Protein AF-A0AA47MSQ8-F1 (afdb_monomer)

Radius of gyration: 17.34 Å; Cα contacts (8 Å, |Δi|>4): 188; chains: 1; bounding box: 42×42×45 Å

Sequence (144 aa):
MSLPMSRLKDVSPDSEQVWMSGLPEKYAERPETPEYERLCLADFASQYRTVYGTQSKGKNAVPLLNDKGHIQKRTVGKPAIIRFPRFSKEKDPERFYGRLLKLYFPHRSNDDLKSKECPTYEQFYKCGHKWGYEVRPLVDAKKK

Structure (mmCIF, N/CA/C/O backbone):
data_AF-A0AA47MSQ8-F1
#
_entry.id   AF-A0AA47MSQ8-F1
#
loop_
_atom_site.group_PDB
_atom_site.id
_atom_site.type_symbol
_atom_site.label_atom_id
_atom_site.label_alt_id
_atom_site.label_comp_id
_atom_site.label_asym_id
_atom_site.label_entity_id
_atom_site.label_seq_id
_atom_site.pdbx_PDB_ins_code
_atom_site.Cartn_x
_atom_site.Cartn_y
_atom_site.Cartn_z
_atom_site.occupancy
_atom_site.B_iso_or_equiv
_atom_site.auth_seq_id
_atom_site.auth_comp_id
_atom_site.auth_asym_id
_atom_site.auth_atom_id
_atom_site.pdbx_PDB_model_num
ATOM 1 N N . MET A 1 1 ? 9.506 13.965 -5.032 1.00 71.50 1 MET A N 1
ATOM 2 C CA . MET A 1 1 ? 10.343 14.257 -6.217 1.00 71.50 1 MET A CA 1
ATOM 3 C C . MET A 1 1 ? 9.448 14.925 -7.237 1.00 71.50 1 MET A C 1
ATOM 5 O O . MET A 1 1 ? 8.316 14.475 -7.380 1.00 71.50 1 MET A O 1
ATOM 9 N N . SER A 1 2 ? 9.903 16.000 -7.871 1.00 83.44 2 SER A N 1
ATOM 10 C CA . SER A 1 2 ? 9.197 16.589 -9.011 1.00 83.44 2 SER A CA 1
ATOM 11 C C . SER A 1 2 ? 9.251 15.650 -10.217 1.00 83.44 2 SER A C 1
ATOM 13 O O . SER A 1 2 ? 10.067 14.725 -10.255 1.00 83.44 2 SER A O 1
ATOM 15 N N . LEU A 1 3 ? 8.374 15.867 -11.193 1.00 84.25 3 LEU A N 1
ATOM 16 C CA . LEU A 1 3 ? 8.456 15.198 -12.485 1.00 84.25 3 LEU A CA 1
ATOM 17 C C . LEU A 1 3 ? 9.799 15.519 -13.178 1.00 84.25 3 LEU A C 1
ATOM 19 O O . LEU A 1 3 ? 10.390 16.573 -12.930 1.00 84.25 3 LEU A O 1
ATOM 23 N N . PRO A 1 4 ? 10.303 14.634 -14.058 1.00 82.81 4 PRO A N 1
ATOM 24 C CA . PRO A 1 4 ? 11.486 14.924 -14.862 1.00 82.81 4 PRO A CA 1
ATOM 25 C C . PRO A 1 4 ? 11.302 16.193 -15.698 1.00 82.81 4 PRO A C 1
ATOM 27 O O . PRO A 1 4 ? 10.204 16.453 -16.191 1.00 82.81 4 PRO A O 1
ATOM 30 N N . MET A 1 5 ? 12.394 16.922 -15.944 1.00 84.62 5 MET A N 1
ATOM 31 C CA . MET A 1 5 ? 12.372 18.177 -16.711 1.00 84.62 5 MET A CA 1
ATOM 32 C C . MET A 1 5 ? 11.721 18.025 -18.093 1.00 84.62 5 MET A C 1
ATOM 34 O O . MET A 1 5 ? 11.092 18.953 -18.581 1.00 84.62 5 MET A O 1
ATOM 38 N N . SER A 1 6 ? 11.852 16.851 -18.719 1.00 84.19 6 SER A N 1
ATOM 39 C CA . SER A 1 6 ? 11.192 16.549 -19.990 1.00 84.19 6 SER A CA 1
ATOM 40 C C . SER A 1 6 ? 9.669 16.566 -19.887 1.00 84.19 6 SER A C 1
ATOM 42 O O . SER A 1 6 ? 9.037 17.106 -20.776 1.00 84.19 6 SER A O 1
ATOM 44 N N . ARG A 1 7 ? 9.088 16.030 -18.804 1.00 83.25 7 ARG A N 1
ATOM 45 C CA . ARG A 1 7 ? 7.633 16.035 -18.581 1.00 83.25 7 ARG A CA 1
ATOM 46 C C . ARG A 1 7 ? 7.135 17.386 -18.071 1.00 83.25 7 ARG A C 1
ATOM 48 O O . ARG A 1 7 ? 6.023 17.763 -18.394 1.00 83.25 7 ARG A O 1
ATOM 55 N N . LEU A 1 8 ? 7.942 18.121 -17.302 1.00 85.75 8 LEU A N 1
ATOM 56 C CA . LEU A 1 8 ? 7.553 19.441 -16.785 1.00 85.75 8 LEU A CA 1
ATOM 57 C C . LEU A 1 8 ? 7.382 20.499 -17.884 1.00 85.75 8 LEU A C 1
ATOM 59 O O . LEU A 1 8 ? 6.605 21.422 -17.694 1.00 85.75 8 LEU A O 1
ATOM 63 N N . LYS A 1 9 ? 8.077 20.372 -19.022 1.00 85.56 9 LYS A N 1
ATOM 64 C CA . LYS A 1 9 ? 7.933 21.301 -20.160 1.00 85.56 9 LYS A CA 1
ATOM 65 C C . LYS A 1 9 ? 6.542 21.272 -20.790 1.00 85.56 9 LYS A C 1
ATOM 67 O O . LYS A 1 9 ? 6.103 22.289 -21.311 1.00 85.56 9 LYS A O 1
ATOM 72 N N . ASP A 1 10 ? 5.878 20.122 -20.720 1.00 85.44 10 ASP A N 1
ATOM 73 C CA . ASP A 1 10 ? 4.544 19.911 -21.285 1.00 85.44 10 ASP A CA 1
ATOM 74 C C . ASP A 1 10 ? 3.431 20.211 -20.263 1.00 85.44 10 ASP A C 1
ATOM 76 O O . ASP A 1 10 ? 2.244 20.122 -20.573 1.00 85.44 10 ASP A O 1
ATOM 80 N N . VAL A 1 11 ? 3.804 20.538 -19.022 1.00 85.25 11 VAL A N 1
ATOM 81 C CA . VAL A 1 11 ? 2.878 20.851 -17.934 1.00 85.25 11 VAL A CA 1
ATOM 82 C C . VAL A 1 11 ? 2.637 22.361 -17.904 1.00 85.25 11 VAL A C 1
ATOM 84 O O . VAL A 1 11 ? 3.576 23.150 -17.976 1.00 85.25 11 VAL A O 1
ATOM 87 N N . SER A 1 12 ? 1.368 22.763 -17.786 1.00 87.44 12 SER A N 1
ATOM 88 C CA . SER A 1 12 ? 0.987 24.175 -17.642 1.00 87.44 12 SER A CA 1
ATOM 89 C C . SER A 1 12 ? 1.714 24.833 -16.454 1.00 87.44 12 SER A C 1
ATOM 91 O O . SER A 1 12 ? 1.805 24.190 -15.403 1.00 87.44 12 SER A O 1
ATOM 93 N N . PRO A 1 13 ? 2.169 26.099 -16.565 1.00 84.25 13 PRO A N 1
ATOM 94 C CA . PRO A 1 13 ? 2.787 26.836 -15.457 1.00 84.25 13 PRO A CA 1
ATOM 95 C C . PRO A 1 13 ? 1.931 26.888 -14.184 1.00 84.25 13 PRO A C 1
ATOM 97 O O . PRO A 1 13 ? 2.481 26.908 -13.087 1.00 84.25 13 PRO A O 1
ATOM 100 N N . ASP A 1 14 ? 0.604 26.845 -14.336 1.00 87.19 14 ASP A N 1
ATOM 101 C CA . ASP A 1 14 ? -0.363 26.905 -13.231 1.00 87.19 14 ASP A CA 1
ATOM 102 C C . ASP A 1 14 ? -0.773 25.516 -12.708 1.00 87.19 14 ASP A C 1
ATOM 104 O O . ASP A 1 14 ? -1.646 25.389 -11.852 1.00 87.19 14 ASP A O 1
ATOM 108 N N . SER A 1 15 ? -0.191 24.440 -13.243 1.00 85.12 15 SER A N 1
ATOM 109 C CA . SER A 1 15 ? -0.536 23.082 -12.829 1.00 85.12 15 SER A CA 1
ATOM 110 C C . SER A 1 15 ? 0.111 22.722 -11.496 1.00 85.12 15 SER A C 1
ATOM 112 O O . SER A 1 15 ? 1.328 22.779 -11.334 1.00 85.12 15 SER A O 1
ATOM 114 N N . GLU A 1 16 ? -0.690 22.216 -10.563 1.00 83.69 16 GLU A N 1
ATOM 115 C CA . GLU A 1 16 ? -0.197 21.657 -9.299 1.00 83.69 16 GLU A CA 1
ATOM 116 C C . GLU A 1 16 ? 0.388 20.239 -9.464 1.00 83.69 16 GLU A C 1
ATOM 118 O O . GLU A 1 16 ? 1.070 19.716 -8.575 1.00 83.69 16 GLU A O 1
ATOM 123 N N . GLN A 1 17 ? 0.179 19.603 -10.624 1.00 82.25 17 GLN A N 1
ATOM 124 C CA . GLN A 1 17 ? 0.612 18.235 -10.930 1.00 82.25 17 GLN A CA 1
ATOM 125 C C . GLN A 1 17 ? 2.101 18.160 -11.322 1.00 82.25 17 GLN A C 1
ATOM 127 O O . GLN A 1 17 ? 2.490 17.474 -12.265 1.00 82.25 17 GLN A O 1
ATOM 132 N N . VAL A 1 18 ? 2.965 18.854 -10.585 1.00 85.44 18 VAL A N 1
ATOM 133 C CA . VAL A 1 18 ? 4.422 18.882 -10.812 1.00 85.44 18 VAL A CA 1
ATOM 134 C C . VAL A 1 18 ? 5.165 17.786 -10.048 1.00 85.44 18 VAL A C 1
ATOM 136 O O . VAL A 1 18 ? 6.371 17.597 -10.224 1.00 85.44 18 VAL A O 1
ATOM 139 N N . TRP A 1 19 ? 4.457 17.043 -9.196 1.00 85.19 19 TRP A N 1
ATOM 140 C CA . TRP A 1 19 ? 5.018 16.020 -8.320 1.00 85.19 19 TRP A CA 1
ATOM 141 C C . TRP A 1 19 ? 4.849 14.612 -8.888 1.00 85.19 19 TRP A C 1
ATOM 143 O O . TRP A 1 19 ? 3.813 14.243 -9.438 1.00 85.19 19 TRP A O 1
ATOM 153 N N . MET A 1 20 ? 5.872 13.780 -8.704 1.00 85.31 20 MET A N 1
ATOM 154 C CA . MET A 1 20 ? 5.781 12.352 -8.989 1.00 85.31 20 MET A CA 1
ATOM 155 C C . MET A 1 20 ? 4.878 11.647 -7.979 1.00 85.31 20 MET A C 1
ATOM 157 O O . MET A 1 20 ? 4.915 11.946 -6.786 1.00 85.31 20 MET A O 1
ATOM 161 N N . SER A 1 21 ? 4.181 10.610 -8.447 1.00 86.69 21 SER A N 1
ATOM 162 C CA . SER A 1 21 ? 3.449 9.675 -7.589 1.00 86.69 21 SER A CA 1
ATOM 163 C C . SER A 1 21 ? 4.355 9.105 -6.494 1.00 86.69 21 SER A C 1
ATOM 165 O O . SER A 1 21 ? 5.468 8.635 -6.784 1.00 86.69 21 SER A O 1
ATOM 167 N N . GLY A 1 22 ? 3.867 9.116 -5.259 1.00 89.81 22 GLY A N 1
ATOM 168 C CA . GLY A 1 22 ? 4.526 8.517 -4.114 1.00 89.81 22 GLY A CA 1
ATOM 169 C C . GLY A 1 22 ? 4.393 6.995 -4.082 1.00 89.81 22 GLY A C 1
ATOM 170 O O . GLY A 1 22 ? 3.952 6.333 -5.023 1.00 89.81 22 GLY A O 1
ATOM 171 N N . LEU A 1 23 ? 4.859 6.417 -2.978 1.00 92.38 23 LEU A N 1
ATOM 172 C CA . LEU A 1 23 ? 4.808 4.977 -2.745 1.00 92.38 23 LEU A CA 1
ATOM 173 C C . LEU A 1 23 ? 3.371 4.440 -2.585 1.00 92.38 23 LEU A C 1
ATOM 175 O O . LEU A 1 23 ? 3.107 3.383 -3.158 1.00 92.38 23 LEU A O 1
ATOM 179 N N . PRO A 1 24 ? 2.446 5.123 -1.872 1.00 93.25 24 PRO A N 1
ATOM 180 C CA . PRO A 1 24 ? 1.058 4.671 -1.764 1.00 93.25 24 PRO A CA 1
ATOM 181 C C . PRO A 1 24 ? 0.338 4.637 -3.113 1.00 93.25 24 PRO A C 1
ATOM 183 O O . PRO A 1 24 ? -0.317 3.648 -3.424 1.00 93.25 24 PRO A O 1
ATOM 186 N N . GLU A 1 25 ? 0.518 5.664 -3.947 1.00 94.38 25 GLU A N 1
ATOM 187 C CA . GLU A 1 25 ? -0.109 5.740 -5.269 1.00 94.38 25 GLU A CA 1
ATOM 188 C C . GLU A 1 25 ? 0.413 4.628 -6.182 1.00 94.38 25 GLU A C 1
ATOM 190 O O . GLU A 1 25 ? -0.349 3.984 -6.890 1.00 94.38 25 GLU A O 1
ATOM 195 N N . LYS A 1 26 ? 1.716 4.336 -6.126 1.00 95.88 26 LYS A N 1
ATOM 196 C CA . LYS A 1 26 ? 2.303 3.217 -6.879 1.00 95.88 26 LYS A CA 1
ATOM 197 C C . LYS A 1 26 ? 1.819 1.857 -6.401 1.00 95.88 26 LYS A C 1
ATOM 199 O O . LYS A 1 26 ? 1.639 0.956 -7.209 1.00 95.88 26 LYS A O 1
ATOM 204 N N . TYR A 1 27 ? 1.639 1.698 -5.095 1.00 97.31 27 TYR A N 1
ATOM 205 C CA . TYR A 1 27 ? 1.089 0.479 -4.519 1.00 97.31 27 TYR A CA 1
ATOM 206 C C . TYR A 1 27 ? -0.372 0.265 -4.935 1.00 97.31 27 TYR A C 1
ATOM 208 O O . TYR A 1 27 ? -0.746 -0.866 -5.247 1.00 97.31 27 TYR A O 1
ATOM 216 N N . ALA A 1 28 ? -1.181 1.327 -4.974 1.00 97.12 28 ALA A N 1
ATOM 217 C CA . ALA A 1 28 ? -2.563 1.275 -5.451 1.00 97.12 28 ALA A CA 1
ATOM 218 C C . ALA A 1 28 ? -2.660 0.854 -6.926 1.00 97.12 28 ALA A C 1
ATOM 220 O O . ALA A 1 28 ? -3.631 0.212 -7.310 1.00 97.12 28 ALA A O 1
ATOM 221 N N . GLU A 1 29 ? -1.619 1.142 -7.711 1.00 97.44 29 GLU A N 1
ATOM 222 C CA . GLU A 1 29 ? -1.519 0.876 -9.152 1.00 97.44 29 GLU A CA 1
ATOM 223 C C . GLU A 1 29 ? -0.616 -0.325 -9.479 1.00 97.44 29 GLU A C 1
ATOM 225 O O . GLU A 1 29 ? -0.045 -0.436 -10.564 1.00 97.44 29 GLU A O 1
ATOM 230 N N . ARG A 1 30 ? -0.458 -1.257 -8.532 1.00 97.44 30 ARG A N 1
ATOM 231 C CA . ARG A 1 30 ? 0.214 -2.543 -8.777 1.00 97.44 30 ARG A CA 1
ATOM 232 C C . ARG A 1 30 ? -0.547 -3.384 -9.823 1.00 97.44 30 ARG A C 1
ATOM 234 O O . ARG A 1 30 ? -1.752 -3.179 -9.983 1.00 97.44 30 ARG A O 1
ATOM 241 N N . PRO A 1 31 ? 0.098 -4.344 -10.512 1.00 97.25 31 PRO A N 1
ATOM 242 C CA . PRO A 1 31 ? -0.596 -5.216 -11.465 1.00 97.25 31 PRO A CA 1
ATOM 243 C C . PRO A 1 31 ? -1.752 -5.988 -10.819 1.00 97.25 31 PRO A C 1
ATOM 245 O O . PRO A 1 31 ? -1.681 -6.327 -9.642 1.00 97.25 31 PRO A O 1
ATOM 248 N N . GLU A 1 32 ? -2.789 -6.317 -11.584 1.00 96.00 32 GLU A N 1
ATOM 249 C CA . GLU A 1 32 ? -3.972 -7.063 -11.104 1.00 96.00 32 GLU A CA 1
ATOM 250 C C . GLU A 1 32 ? -3.753 -8.586 -11.092 1.00 96.00 32 GLU A C 1
ATOM 252 O O . GLU A 1 32 ? -4.678 -9.373 -11.280 1.00 96.00 32 GLU A O 1
ATOM 257 N N . THR A 1 33 ? -2.511 -9.038 -10.894 1.00 95.81 33 THR A N 1
ATOM 258 C CA . THR A 1 33 ? -2.234 -10.476 -10.784 1.00 95.81 33 THR A CA 1
ATOM 259 C C . THR A 1 33 ? -2.424 -10.952 -9.339 1.00 95.81 33 THR A C 1
ATOM 261 O O . THR A 1 33 ? -2.202 -10.181 -8.398 1.00 95.81 33 THR A O 1
ATOM 264 N N . PRO A 1 34 ? -2.763 -12.237 -9.115 1.00 93.44 34 PRO A N 1
ATOM 265 C CA . PRO A 1 34 ? -2.997 -12.765 -7.768 1.00 93.44 34 PRO A CA 1
ATOM 266 C C . PRO A 1 34 ? -1.830 -12.571 -6.787 1.00 93.44 34 PRO A C 1
ATOM 268 O O . PRO A 1 34 ? -2.053 -12.451 -5.582 1.00 93.44 34 PRO A O 1
ATOM 271 N N . GLU A 1 35 ? -0.588 -12.532 -7.284 1.00 93.44 35 GLU A N 1
ATOM 272 C CA . GLU A 1 35 ? 0.599 -12.249 -6.467 1.00 93.44 35 GLU A CA 1
ATOM 273 C C . GLU A 1 35 ? 0.543 -10.834 -5.876 1.00 93.44 35 GLU A C 1
ATOM 275 O O . GLU A 1 35 ? 0.768 -10.652 -4.677 1.00 93.44 35 GLU A O 1
ATOM 280 N N . TYR A 1 36 ? 0.206 -9.837 -6.699 1.00 95.50 36 TYR A N 1
ATOM 281 C CA . TYR A 1 36 ? 0.142 -8.440 -6.282 1.00 95.50 36 TYR A CA 1
ATOM 282 C C . TYR A 1 36 ? -1.127 -8.112 -5.509 1.00 95.50 36 TYR A C 1
ATOM 284 O O . TYR A 1 36 ? -1.071 -7.299 -4.588 1.00 95.50 36 TYR A O 1
ATOM 292 N N . GLU A 1 37 ? -2.248 -8.773 -5.789 1.00 93.69 37 GLU A N 1
ATOM 293 C CA . GLU A 1 37 ? -3.470 -8.563 -5.011 1.00 93.69 37 GLU A CA 1
ATOM 294 C C . GLU A 1 37 ? -3.296 -8.946 -3.542 1.00 93.69 37 GLU A C 1
ATOM 296 O O . GLU A 1 37 ? -3.818 -8.266 -2.667 1.00 93.69 37 GLU A O 1
ATOM 301 N N . ARG A 1 38 ? -2.481 -9.961 -3.237 1.00 91.69 38 ARG A N 1
ATOM 302 C CA . ARG A 1 38 ? -2.214 -10.401 -1.856 1.00 91.69 38 ARG A CA 1
ATOM 303 C C . ARG A 1 38 ? -1.123 -9.596 -1.141 1.00 91.69 38 ARG A C 1
ATOM 305 O O . ARG A 1 38 ? -0.884 -9.821 0.051 1.00 91.69 38 ARG A O 1
ATOM 312 N N . LEU A 1 39 ? -0.442 -8.682 -1.834 1.00 94.44 39 LEU A N 1
ATOM 313 C CA . LEU A 1 39 ? 0.585 -7.831 -1.236 1.00 94.44 39 LEU A CA 1
ATOM 314 C C . LEU A 1 39 ? -0.062 -6.690 -0.450 1.00 94.44 39 LEU A C 1
ATOM 316 O O . LEU A 1 39 ? -0.905 -5.963 -0.965 1.00 94.44 39 LEU A O 1
ATOM 320 N N . CYS A 1 40 ? 0.371 -6.507 0.797 1.00 95.94 40 CYS A N 1
ATOM 321 C CA . CYS A 1 40 ? 0.058 -5.308 1.566 1.00 95.94 40 CYS A CA 1
ATOM 322 C C . CYS A 1 40 ? 1.096 -4.208 1.300 1.00 95.94 40 CYS A C 1
ATOM 324 O O . CYS A 1 40 ? 2.185 -4.471 0.774 1.00 95.94 40 CYS A O 1
ATOM 326 N N . LEU A 1 41 ? 0.785 -2.972 1.702 1.00 96.81 41 LEU A N 1
ATOM 327 C CA . LEU A 1 41 ? 1.670 -1.826 1.489 1.00 96.81 41 LEU A CA 1
ATOM 328 C C . LEU A 1 41 ? 3.045 -2.034 2.137 1.00 96.81 41 LEU A C 1
ATOM 330 O O . LEU A 1 41 ? 4.058 -1.696 1.529 1.00 96.81 41 LEU A O 1
ATOM 334 N N . ALA A 1 42 ? 3.099 -2.608 3.344 1.00 96.06 42 ALA A N 1
ATOM 335 C CA . ALA A 1 42 ? 4.356 -2.859 4.042 1.00 96.06 42 ALA A CA 1
ATOM 336 C C . ALA A 1 42 ? 5.252 -3.854 3.284 1.00 96.06 42 ALA A C 1
ATOM 338 O O . ALA A 1 42 ? 6.442 -3.596 3.111 1.00 96.06 42 ALA A O 1
ATOM 339 N N . ASP A 1 43 ? 4.691 -4.952 2.773 1.00 95.69 43 ASP A N 1
ATOM 340 C CA . ASP A 1 43 ? 5.450 -5.921 1.975 1.00 95.69 43 ASP A CA 1
ATOM 341 C C . ASP A 1 43 ? 5.916 -5.300 0.655 1.00 95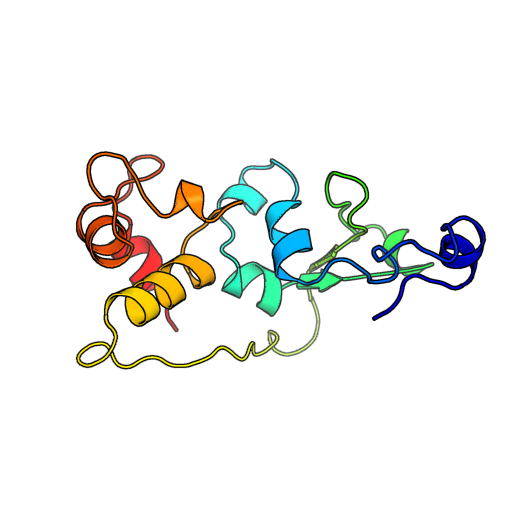.69 43 ASP A C 1
ATOM 343 O O . ASP A 1 43 ? 7.086 -5.422 0.291 1.00 95.69 43 ASP A O 1
ATOM 347 N N . PHE A 1 44 ? 5.028 -4.575 -0.031 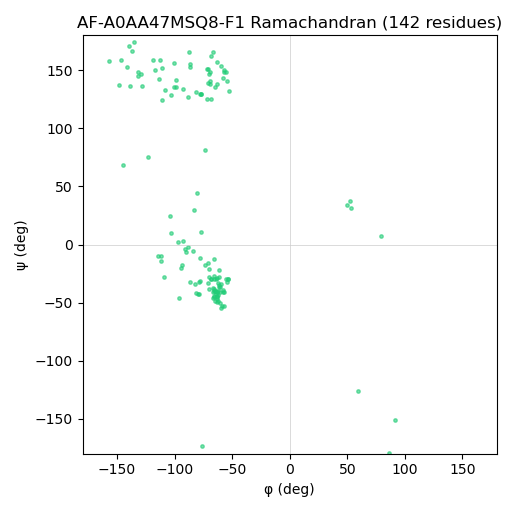1.00 96.88 44 PHE A N 1
ATOM 348 C CA . PHE A 1 44 ? 5.350 -3.887 -1.277 1.00 96.88 44 PHE A CA 1
ATOM 349 C C . PHE A 1 44 ? 6.516 -2.909 -1.095 1.00 96.88 44 PHE A C 1
ATOM 351 O O . PHE A 1 44 ? 7.531 -2.981 -1.784 1.00 96.88 44 PHE A O 1
ATOM 358 N N . ALA A 1 45 ? 6.411 -2.021 -0.114 1.00 95.56 45 ALA A N 1
ATOM 359 C CA . ALA A 1 45 ? 7.411 -1.001 0.155 1.00 95.56 45 ALA A CA 1
ATOM 360 C C . ALA A 1 45 ? 8.737 -1.575 0.689 1.00 95.56 45 ALA A C 1
ATOM 362 O O . ALA A 1 45 ? 9.802 -1.006 0.439 1.00 95.56 45 ALA A O 1
ATOM 363 N N . SER A 1 46 ? 8.690 -2.706 1.398 1.00 95.25 46 SER A N 1
ATOM 364 C CA . SER A 1 46 ? 9.882 -3.361 1.936 1.00 95.25 46 SER A CA 1
ATOM 365 C C . SER A 1 46 ? 10.630 -4.167 0.873 1.00 95.25 46 SER A C 1
ATOM 367 O O . SER A 1 46 ? 11.861 -4.108 0.797 1.00 95.25 46 SER A O 1
ATOM 369 N N . GLN A 1 47 ? 9.897 -4.898 0.031 1.00 95.31 47 GLN A N 1
ATOM 370 C CA . GLN A 1 47 ? 10.459 -5.855 -0.922 1.00 95.31 47 GLN A CA 1
ATOM 371 C C . GLN A 1 47 ? 10.683 -5.272 -2.314 1.00 95.31 47 GLN A C 1
ATOM 373 O O . GLN A 1 47 ? 11.482 -5.823 -3.061 1.00 95.31 47 GLN A O 1
ATOM 378 N N . TYR A 1 48 ? 10.032 -4.169 -2.681 1.00 95.81 48 TYR A N 1
ATOM 379 C CA . TYR A 1 48 ? 10.158 -3.572 -4.008 1.00 95.81 48 TYR A CA 1
ATOM 380 C C . TYR A 1 48 ? 10.860 -2.212 -3.948 1.00 95.81 48 TYR A C 1
ATOM 382 O O . TYR A 1 48 ? 10.970 -1.554 -2.908 1.00 95.81 48 TYR A O 1
ATOM 390 N N . ARG A 1 49 ? 11.406 -1.797 -5.090 1.00 94.12 49 ARG A N 1
ATOM 391 C CA . ARG A 1 49 ? 11.908 -0.439 -5.331 1.00 94.12 49 ARG A CA 1
ATOM 392 C C . ARG A 1 49 ? 11.313 0.082 -6.630 1.00 94.12 49 ARG A C 1
ATOM 394 O O . ARG A 1 49 ? 11.126 -0.696 -7.563 1.00 94.12 49 ARG A O 1
ATOM 401 N N . THR A 1 50 ? 11.056 1.385 -6.719 1.00 93.31 50 THR A N 1
ATOM 402 C CA . THR A 1 50 ? 10.780 1.990 -8.027 1.00 93.31 50 THR A CA 1
ATOM 403 C C . THR A 1 50 ? 12.066 2.030 -8.844 1.00 93.31 50 THR A C 1
ATOM 405 O O . THR A 1 50 ? 13.127 2.354 -8.309 1.00 93.31 50 THR A O 1
ATOM 408 N N . VAL A 1 51 ? 11.957 1.719 -10.131 1.00 93.19 51 VAL A N 1
ATOM 409 C CA . VAL A 1 51 ? 13.040 1.834 -11.107 1.00 93.19 51 VAL A CA 1
ATOM 410 C C . VAL A 1 51 ? 12.681 2.848 -12.193 1.00 93.19 51 VAL A C 1
ATOM 412 O O . VAL A 1 51 ? 11.508 3.042 -12.512 1.00 93.19 51 VAL A O 1
ATOM 415 N N . TYR A 1 52 ? 13.699 3.502 -12.753 1.00 89.75 52 TYR A N 1
ATOM 416 C CA . TYR A 1 52 ? 13.550 4.553 -13.763 1.00 89.75 52 TYR A CA 1
ATOM 417 C C . TYR A 1 52 ? 14.583 4.385 -14.885 1.00 89.75 52 TYR A C 1
ATOM 419 O O . TYR A 1 52 ? 15.569 3.659 -14.736 1.00 89.75 52 TYR A O 1
ATOM 427 N N . GLY A 1 53 ? 14.381 5.093 -15.998 1.00 88.44 53 GLY A N 1
ATOM 428 C CA . GLY A 1 53 ? 15.355 5.183 -17.085 1.00 88.44 53 GLY A CA 1
ATOM 429 C C . GLY A 1 53 ? 15.709 3.820 -17.681 1.00 88.44 53 GLY A C 1
ATOM 430 O O . GLY A 1 53 ? 14.840 3.057 -18.086 1.00 88.44 53 GLY A O 1
ATOM 431 N N . THR A 1 54 ? 16.996 3.490 -17.746 1.00 90.50 54 THR A N 1
ATOM 432 C CA . THR A 1 54 ? 17.449 2.198 -18.289 1.00 90.50 54 THR A CA 1
ATOM 433 C C . THR A 1 54 ? 17.011 1.013 -17.429 1.00 90.50 54 THR A C 1
ATOM 435 O O . THR A 1 54 ? 16.743 -0.060 -17.964 1.00 90.50 54 THR A O 1
ATOM 438 N N . GLN A 1 55 ? 16.859 1.201 -16.113 1.00 90.38 55 GLN A N 1
ATOM 439 C CA . GLN A 1 55 ? 16.459 0.128 -15.201 1.00 90.38 55 GLN A CA 1
ATOM 440 C C . GLN A 1 55 ? 15.015 -0.330 -15.428 1.00 90.38 55 GLN A C 1
ATOM 442 O O . GLN A 1 55 ? 14.721 -1.504 -15.218 1.00 90.38 55 GLN A O 1
ATOM 447 N N . SER A 1 56 ? 14.120 0.558 -15.884 1.00 92.19 56 SER A N 1
ATOM 448 C CA . SER A 1 56 ? 12.731 0.183 -16.184 1.00 92.19 56 SER A CA 1
ATOM 449 C C . SER A 1 56 ? 12.600 -0.689 -17.433 1.00 92.19 56 SER A C 1
ATOM 451 O O . SER A 1 56 ? 11.575 -1.331 -17.608 1.00 92.19 56 SER A O 1
ATOM 453 N N . LYS A 1 57 ? 13.636 -0.749 -18.279 1.00 92.88 57 LYS A N 1
ATOM 454 C CA . LYS A 1 57 ? 13.706 -1.649 -19.441 1.00 92.88 57 LYS A CA 1
ATOM 455 C C . LYS A 1 57 ? 14.295 -3.024 -19.096 1.00 92.88 57 LYS A C 1
ATOM 457 O O . LYS A 1 57 ? 14.438 -3.870 -19.973 1.00 92.88 57 LYS A O 1
ATOM 462 N N . GLY A 1 58 ? 14.699 -3.240 -17.843 1.00 92.75 58 GLY A N 1
ATOM 463 C CA . GLY A 1 58 ? 15.274 -4.508 -17.405 1.00 92.75 58 GLY A CA 1
ATOM 464 C C . GLY A 1 58 ? 14.231 -5.627 -17.343 1.00 92.75 58 GLY A C 1
ATOM 465 O O . GLY A 1 58 ? 13.075 -5.383 -17.021 1.00 92.75 58 GLY A O 1
ATOM 466 N N . LYS A 1 59 ? 14.659 -6.879 -17.551 1.00 94.12 59 LYS A N 1
ATOM 467 C CA . LYS A 1 59 ? 13.789 -8.076 -17.555 1.00 94.12 59 LYS A CA 1
ATOM 468 C C . LYS A 1 59 ? 12.925 -8.247 -16.293 1.00 94.12 59 LYS A C 1
ATOM 470 O O . LYS A 1 59 ? 11.852 -8.828 -16.358 1.00 94.12 59 LYS A 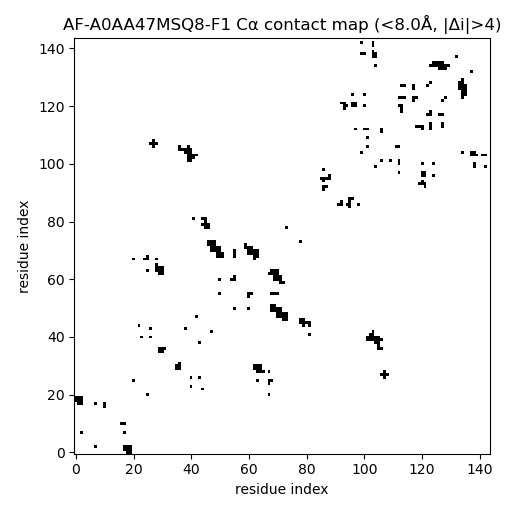O 1
ATOM 475 N N . ASN A 1 60 ? 13.405 -7.757 -15.150 1.00 94.19 60 ASN A N 1
ATOM 476 C CA . ASN A 1 60 ? 12.730 -7.883 -13.853 1.00 94.19 60 ASN A CA 1
ATOM 477 C C . ASN A 1 60 ? 11.904 -6.641 -13.478 1.00 94.19 60 ASN A C 1
ATOM 479 O O . ASN A 1 60 ? 11.401 -6.563 -12.355 1.00 94.19 60 ASN A O 1
ATOM 483 N N . ALA A 1 61 ? 11.843 -5.637 -14.356 1.00 96.75 61 ALA A N 1
ATOM 484 C CA . ALA A 1 61 ? 11.004 -4.472 -14.154 1.00 96.75 61 ALA A CA 1
ATOM 485 C C . ALA A 1 61 ? 9.555 -4.837 -14.480 1.00 96.75 61 ALA A C 1
ATOM 487 O O . ALA A 1 61 ? 9.260 -5.387 -15.536 1.00 96.75 61 ALA A O 1
ATOM 488 N N . VAL A 1 62 ? 8.659 -4.520 -13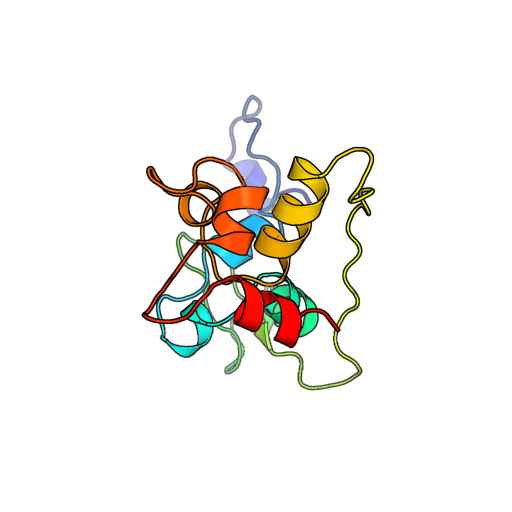.556 1.00 97.06 62 VAL A N 1
ATOM 489 C CA . VAL A 1 62 ? 7.228 -4.767 -13.682 1.00 97.06 62 VAL A CA 1
ATOM 490 C C . VAL A 1 62 ? 6.534 -3.416 -13.835 1.00 97.06 62 VAL A C 1
ATOM 492 O O . VAL A 1 62 ? 6.751 -2.540 -12.986 1.00 97.06 62 VAL A O 1
ATOM 495 N N . PRO A 1 63 ? 5.749 -3.207 -14.905 1.00 97.12 63 PRO A N 1
ATOM 496 C CA . PRO A 1 63 ? 5.013 -1.968 -15.097 1.00 97.12 63 PRO A CA 1
ATOM 497 C C . PRO A 1 63 ? 3.893 -1.852 -14.063 1.00 97.12 63 PRO A C 1
ATOM 499 O O . PRO A 1 63 ? 3.232 -2.832 -13.721 1.00 97.12 63 PRO A O 1
ATOM 502 N N . LEU A 1 64 ? 3.694 -0.640 -13.561 1.00 97.12 64 LEU A N 1
ATOM 503 C CA . LEU A 1 64 ? 2.507 -0.270 -12.804 1.00 97.12 64 LEU A CA 1
ATOM 504 C C . LEU A 1 64 ? 1.411 0.180 -13.772 1.00 97.12 64 LEU A C 1
ATOM 506 O O . LEU A 1 64 ? 1.691 0.644 -14.879 1.00 97.12 64 LEU A O 1
ATOM 510 N N . LEU A 1 65 ? 0.166 0.062 -13.332 1.00 96.75 65 LEU A N 1
ATOM 511 C CA . LEU A 1 65 ? -0.998 0.545 -14.062 1.00 96.75 65 LEU A CA 1
ATOM 512 C C . LEU A 1 65 ? -0.987 2.080 -14.144 1.00 96.75 65 LEU A C 1
ATOM 514 O O . LEU A 1 65 ? -0.230 2.758 -13.439 1.00 96.75 65 LEU A O 1
ATOM 518 N N . ASN A 1 66 ? -1.823 2.629 -15.029 1.00 94.00 66 ASN A N 1
ATOM 519 C CA . ASN A 1 66 ? -2.070 4.071 -15.144 1.00 94.00 66 ASN A CA 1
ATOM 520 C C . ASN A 1 66 ? -0.789 4.926 -15.282 1.00 94.00 66 ASN A C 1
ATOM 522 O O . ASN A 1 66 ? -0.682 6.006 -14.697 1.00 94.00 66 ASN A O 1
ATOM 526 N N . ASP A 1 67 ? 0.205 4.411 -16.018 1.00 89.94 67 ASP A N 1
ATOM 527 C CA . ASP A 1 67 ? 1.528 5.027 -16.235 1.00 89.94 67 ASP A CA 1
ATOM 528 C C . ASP A 1 67 ? 2.222 5.486 -14.931 1.00 89.94 67 ASP A C 1
ATOM 530 O O . ASP A 1 67 ? 2.963 6.470 -14.906 1.00 89.94 67 ASP A O 1
ATOM 534 N N . LYS A 1 68 ? 2.033 4.775 -13.804 1.00 91.88 68 LYS A N 1
ATOM 535 C CA . LYS A 1 68 ? 2.709 5.108 -12.526 1.00 91.88 68 LYS A CA 1
ATOM 536 C C . LYS A 1 68 ? 4.181 4.683 -12.456 1.00 91.88 68 LYS A C 1
ATOM 538 O O . LYS A 1 68 ? 4.820 4.760 -11.398 1.00 91.88 68 LYS A O 1
ATOM 543 N N . GLY A 1 69 ? 4.753 4.277 -13.585 1.00 92.81 69 GLY A N 1
ATOM 544 C CA . GLY A 1 69 ? 6.143 3.862 -13.720 1.00 92.81 69 GLY A CA 1
ATOM 545 C C . GLY A 1 69 ? 6.335 2.362 -13.521 1.00 92.81 69 GLY A C 1
ATOM 546 O O . GLY A 1 69 ? 5.467 1.565 -13.848 1.00 92.81 69 GLY A O 1
ATOM 547 N N . HIS A 1 70 ? 7.514 1.970 -13.038 1.00 95.88 70 HIS A N 1
ATOM 548 C CA . HIS A 1 70 ? 7.914 0.566 -12.939 1.00 95.88 70 HIS A CA 1
ATOM 549 C C . HIS A 1 70 ? 8.481 0.252 -11.555 1.00 95.88 70 HIS A C 1
ATOM 551 O O . HIS A 1 70 ? 9.128 1.090 -10.915 1.00 95.88 70 HIS A O 1
ATOM 557 N N . ILE A 1 71 ? 8.287 -0.983 -11.106 1.00 96.31 71 ILE A N 1
ATOM 558 C CA . ILE A 1 71 ? 8.877 -1.515 -9.879 1.00 96.31 71 ILE A CA 1
ATOM 559 C C . ILE A 1 71 ? 9.776 -2.702 -10.181 1.00 96.31 71 ILE A C 1
ATOM 561 O O . ILE A 1 71 ? 9.643 -3.369 -11.198 1.00 96.31 71 ILE A O 1
ATOM 565 N N . GLN A 1 72 ? 10.686 -2.990 -9.263 1.00 96.12 72 GLN A N 1
ATOM 566 C CA . GLN A 1 72 ? 11.502 -4.191 -9.306 1.00 96.12 72 GLN A CA 1
ATOM 567 C C . GLN A 1 72 ? 11.620 -4.766 -7.897 1.00 96.12 72 GLN A C 1
ATOM 569 O O . GLN A 1 72 ? 11.851 -4.024 -6.935 1.00 96.12 72 GLN A O 1
ATOM 574 N N . LYS A 1 73 ? 11.487 -6.090 -7.775 1.00 95.50 73 LYS A N 1
ATOM 575 C CA . LYS A 1 73 ? 11.725 -6.800 -6.516 1.00 95.50 73 LYS A CA 1
ATOM 576 C C . LYS A 1 73 ? 13.200 -6.683 -6.127 1.00 95.50 73 LYS A C 1
ATOM 578 O O . LYS A 1 73 ? 14.096 -6.820 -6.961 1.00 95.50 73 LYS A O 1
ATOM 583 N N . ARG A 1 74 ? 13.464 -6.400 -4.858 1.00 93.75 74 ARG A N 1
ATOM 584 C CA . ARG A 1 74 ? 14.807 -6.357 -4.280 1.00 93.75 74 ARG A CA 1
ATOM 585 C C . ARG A 1 74 ? 15.320 -7.786 -4.168 1.00 93.75 74 ARG A C 1
ATOM 587 O O . ARG A 1 74 ? 14.668 -8.633 -3.569 1.00 93.75 74 ARG A O 1
ATOM 594 N N . THR A 1 75 ? 16.488 -8.037 -4.742 1.00 90.94 75 THR A N 1
ATOM 595 C CA . THR A 1 75 ? 17.145 -9.351 -4.714 1.00 90.94 75 THR A CA 1
ATOM 596 C C . THR A 1 75 ? 18.426 -9.357 -3.885 1.00 90.94 75 THR A C 1
ATOM 598 O O . THR A 1 75 ? 18.926 -10.423 -3.550 1.00 90.94 75 THR A O 1
ATOM 601 N N . VAL A 1 76 ? 18.959 -8.181 -3.543 1.00 86.94 76 VAL A N 1
ATOM 602 C CA . VAL A 1 76 ? 20.230 -8.022 -2.828 1.00 86.94 76 VAL A CA 1
ATOM 603 C C . VAL A 1 76 ? 20.019 -7.121 -1.615 1.00 86.94 76 VAL A C 1
ATOM 605 O O . VAL A 1 76 ? 19.380 -6.071 -1.721 1.00 86.94 76 VAL A O 1
ATOM 608 N N . GLY A 1 77 ? 20.597 -7.517 -0.479 1.00 85.50 77 GLY A N 1
ATOM 609 C CA . GLY A 1 77 ? 20.541 -6.774 0.778 1.00 85.50 77 GLY A CA 1
ATOM 610 C C . GLY A 1 77 ? 19.301 -7.069 1.626 1.00 85.50 77 GLY A C 1
ATOM 611 O O . GLY A 1 77 ? 18.454 -7.890 1.279 1.00 85.50 77 GLY A O 1
ATOM 612 N N . LYS A 1 78 ? 19.213 -6.399 2.780 1.00 86.62 78 LYS A N 1
ATOM 613 C CA . LYS A 1 78 ? 18.067 -6.525 3.691 1.00 86.62 78 LYS A CA 1
ATOM 614 C C . LYS A 1 78 ? 16.826 -5.823 3.106 1.00 86.62 78 LYS A C 1
ATOM 616 O O . LYS A 1 78 ? 16.981 -4.833 2.384 1.00 86.62 78 LYS A O 1
ATOM 621 N N . PRO A 1 79 ? 15.603 -6.283 3.436 1.00 89.12 79 PRO A N 1
ATOM 622 C CA . PRO A 1 79 ? 14.377 -5.577 3.073 1.00 89.12 79 PRO A CA 1
ATOM 623 C C . PRO A 1 79 ? 14.381 -4.129 3.581 1.00 89.12 79 PRO A C 1
ATOM 625 O O . PRO A 1 79 ? 14.971 -3.827 4.622 1.00 89.12 79 PRO A O 1
ATOM 628 N N . ALA A 1 80 ? 13.727 -3.221 2.854 1.00 91.56 80 ALA A N 1
ATOM 629 C CA . ALA A 1 80 ? 13.667 -1.821 3.259 1.00 91.56 80 ALA A CA 1
ATOM 630 C C . ALA A 1 80 ? 12.808 -1.652 4.521 1.00 91.56 80 ALA A C 1
ATOM 632 O O . ALA A 1 80 ? 11.740 -2.256 4.651 1.00 91.56 80 ALA A O 1
ATOM 633 N N . ILE A 1 81 ? 13.276 -0.806 5.440 1.00 88.25 81 ILE A N 1
ATOM 634 C CA . ILE A 1 81 ? 12.536 -0.426 6.645 1.00 88.25 81 ILE A CA 1
ATOM 635 C C . ILE A 1 81 ? 11.672 0.780 6.305 1.00 88.25 81 ILE A C 1
ATOM 637 O O . ILE A 1 81 ? 12.177 1.796 5.826 1.00 88.25 81 ILE A O 1
ATOM 641 N N . ILE A 1 82 ? 10.379 0.685 6.595 1.00 87.25 82 ILE A N 1
ATOM 642 C CA . ILE A 1 82 ? 9.431 1.757 6.315 1.00 87.25 82 ILE A CA 1
ATOM 643 C C . ILE A 1 82 ? 9.021 2.403 7.631 1.00 87.25 82 ILE A C 1
ATOM 645 O O . ILE A 1 82 ? 8.699 1.723 8.606 1.00 87.25 82 ILE A O 1
ATOM 649 N N . ARG A 1 83 ? 9.048 3.733 7.659 1.00 89.25 83 ARG A N 1
ATOM 650 C CA . ARG A 1 83 ? 8.653 4.521 8.824 1.00 89.25 83 ARG A CA 1
ATOM 651 C C . ARG A 1 83 ? 7.227 5.006 8.639 1.00 89.25 83 ARG A C 1
ATOM 653 O O . ARG A 1 83 ? 6.876 5.511 7.580 1.00 89.25 83 ARG A O 1
ATOM 660 N N . PHE A 1 84 ? 6.439 4.890 9.696 1.00 90.75 84 PHE A N 1
ATOM 661 C CA . PHE A 1 84 ? 5.066 5.373 9.744 1.00 90.75 84 PHE A CA 1
ATOM 662 C C . PHE A 1 84 ? 4.780 5.961 11.122 1.00 90.75 84 PHE A C 1
ATOM 664 O O . PHE A 1 84 ? 5.399 5.523 12.101 1.00 90.75 84 PHE A O 1
ATOM 671 N N . PRO A 1 85 ? 3.845 6.921 11.221 1.00 92.25 85 PRO A N 1
ATOM 672 C CA . PRO A 1 85 ? 3.418 7.437 12.509 1.00 92.25 85 PRO A CA 1
ATOM 673 C C . PRO A 1 85 ? 2.876 6.303 13.385 1.00 92.25 85 PRO A C 1
ATOM 675 O O . PRO A 1 85 ? 2.249 5.349 12.909 1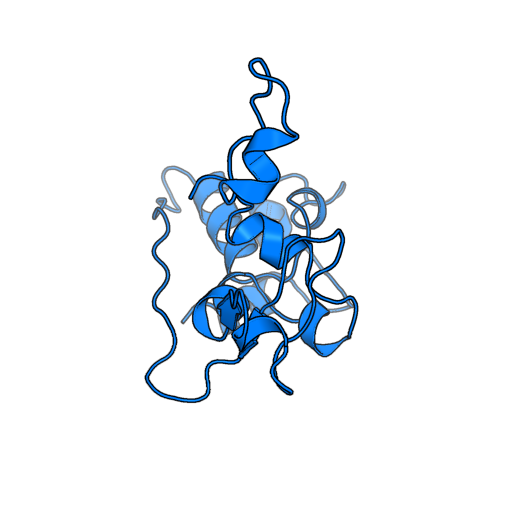.00 92.25 85 PRO A O 1
ATOM 678 N N . ARG A 1 86 ? 3.160 6.406 14.683 1.00 92.56 86 ARG A N 1
ATOM 679 C CA . ARG A 1 86 ? 2.636 5.504 15.707 1.00 92.56 86 ARG A CA 1
ATOM 680 C C . ARG A 1 86 ? 1.527 6.230 16.449 1.00 92.56 86 ARG A C 1
ATOM 682 O O . ARG A 1 86 ? 1.733 7.346 16.912 1.00 92.56 86 ARG A O 1
ATOM 689 N N . PHE A 1 87 ? 0.380 5.578 16.559 1.00 96.25 87 PHE A N 1
ATOM 690 C CA . PHE A 1 87 ? -0.775 6.078 17.295 1.00 96.25 87 PHE A CA 1
ATOM 691 C C . PHE A 1 87 ? -0.978 5.222 18.544 1.00 96.25 87 PHE A C 1
ATOM 693 O O . PHE A 1 87 ? -0.588 4.053 18.561 1.00 96.25 87 PHE A O 1
ATOM 700 N N . SER A 1 88 ? -1.547 5.802 19.598 1.00 96.50 88 SER A N 1
ATOM 701 C CA . SER A 1 88 ? -1.910 5.042 20.796 1.00 96.50 88 SER A CA 1
ATOM 702 C C . SER A 1 88 ? -3.247 4.353 20.565 1.00 96.50 88 SER A C 1
ATOM 704 O O . SER A 1 88 ? -4.206 5.005 20.164 1.00 96.50 88 SER A O 1
ATOM 706 N N . LYS A 1 89 ? -3.318 3.054 20.868 1.00 96.69 89 LYS A N 1
ATOM 707 C CA . LYS A 1 89 ? -4.569 2.290 20.812 1.00 96.69 89 LYS A CA 1
ATOM 708 C C . LYS A 1 89 ? -5.627 2.843 21.774 1.00 96.69 89 LYS A C 1
ATOM 710 O O . LYS A 1 89 ? -6.803 2.801 21.449 1.00 96.69 89 LYS A O 1
ATOM 715 N N . GLU A 1 90 ? -5.214 3.344 22.935 1.00 96.81 90 GLU A N 1
ATOM 716 C CA . GLU A 1 90 ? -6.126 3.853 23.967 1.00 96.81 90 GLU A CA 1
ATOM 717 C C . GLU A 1 90 ? -6.579 5.286 23.677 1.00 96.81 90 GLU A C 1
ATOM 719 O O . GLU A 1 90 ? -7.749 5.605 23.852 1.00 96.81 90 GLU A O 1
ATOM 724 N N . LYS A 1 91 ? -5.661 6.152 23.221 1.00 97.44 91 LYS A N 1
ATOM 725 C CA . LYS A 1 91 ? -5.955 7.582 23.013 1.00 97.44 91 LYS A CA 1
ATOM 726 C C . LYS A 1 91 ? -6.548 7.892 21.637 1.00 97.44 91 LYS A C 1
ATOM 728 O O . LYS A 1 91 ? -7.296 8.852 21.515 1.00 97.44 91 LYS A O 1
ATOM 733 N N . ASP A 1 92 ? -6.171 7.137 20.605 1.00 97.06 92 ASP A N 1
ATOM 734 C CA . ASP A 1 92 ? -6.601 7.364 19.218 1.00 97.06 92 ASP A CA 1
ATOM 735 C C . ASP A 1 92 ? -6.780 6.017 18.482 1.00 97.06 92 ASP A C 1
ATOM 737 O O . ASP A 1 92 ? -5.975 5.652 17.608 1.00 97.06 92 ASP A O 1
ATOM 741 N N . PRO A 1 93 ? -7.801 5.224 18.871 1.00 97.06 93 PRO A N 1
ATOM 742 C CA . PRO A 1 93 ? -8.016 3.878 18.343 1.00 97.06 93 PRO A CA 1
ATOM 743 C C . PRO A 1 93 ? -8.239 3.877 16.828 1.00 97.06 93 PRO A C 1
ATOM 745 O O . PRO A 1 93 ? -7.667 3.040 16.129 1.00 97.06 93 PRO A O 1
ATOM 748 N N . GLU A 1 94 ? -9.000 4.831 16.290 1.00 97.19 94 GLU A N 1
ATOM 749 C CA . GLU A 1 94 ? -9.330 4.851 14.861 1.00 97.19 94 GLU A CA 1
ATOM 750 C C . GLU A 1 94 ? -8.076 5.047 13.998 1.00 97.19 94 GLU A C 1
ATOM 752 O O . GLU A 1 94 ? -7.878 4.321 13.018 1.00 97.19 94 GLU A O 1
ATOM 757 N N . ARG A 1 95 ? -7.161 5.954 14.378 1.00 97.00 95 ARG A N 1
ATOM 758 C CA . ARG A 1 95 ? -5.880 6.077 13.665 1.00 97.00 95 ARG A CA 1
ATOM 759 C C . ARG A 1 95 ? -4.955 4.896 13.922 1.00 97.00 95 ARG A C 1
ATOM 761 O O . ARG A 1 95 ? -4.220 4.504 13.013 1.00 97.00 95 ARG A O 1
ATOM 768 N N . PHE A 1 96 ? -4.989 4.302 15.116 1.00 97.44 96 PHE A N 1
ATOM 769 C CA . PHE A 1 96 ? -4.223 3.094 15.421 1.00 97.44 96 PHE A CA 1
ATOM 770 C C . PHE A 1 96 ? -4.603 1.925 14.501 1.00 97.44 96 PHE A C 1
ATOM 772 O O . PHE A 1 96 ? -3.727 1.384 13.819 1.00 97.44 96 PHE A O 1
ATOM 779 N N . TYR A 1 97 ? -5.887 1.565 14.426 1.00 97.44 97 TYR A N 1
ATOM 780 C CA . TYR A 1 97 ? -6.354 0.475 13.565 1.00 97.44 97 TYR A CA 1
ATOM 781 C C . TYR A 1 97 ? -6.277 0.843 12.086 1.00 97.44 97 TYR A C 1
ATOM 783 O O . TYR A 1 97 ? -5.835 0.022 11.283 1.00 97.44 97 TYR A O 1
ATOM 791 N N . GLY A 1 98 ? -6.578 2.093 11.724 1.00 97.00 98 GLY A N 1
ATOM 792 C CA . GLY A 1 98 ? -6.408 2.580 10.356 1.00 97.00 98 GLY A CA 1
ATOM 793 C C . GLY A 1 98 ? -4.967 2.429 9.870 1.00 97.00 98 GLY A C 1
ATOM 794 O O . GLY A 1 98 ? -4.731 1.977 8.753 1.00 97.00 98 GLY A O 1
ATOM 795 N N . ARG A 1 99 ? -3.979 2.716 10.727 1.00 96.19 99 ARG A N 1
ATOM 796 C CA . ARG A 1 99 ? -2.560 2.480 10.429 1.00 96.19 99 ARG A CA 1
ATOM 797 C C . ARG A 1 99 ? -2.245 0.995 10.258 1.00 96.19 99 ARG A C 1
ATOM 799 O O . ARG A 1 99 ? -1.457 0.663 9.382 1.00 96.19 99 ARG A O 1
ATOM 806 N N . LEU A 1 100 ? -2.818 0.098 11.061 1.00 96.50 100 LEU A N 1
ATOM 807 C CA . LEU A 1 100 ? -2.598 -1.344 10.886 1.00 96.50 100 LEU A CA 1
ATOM 808 C C . LEU A 1 100 ? -3.162 -1.847 9.554 1.00 96.50 100 LEU A C 1
ATOM 810 O O . LEU A 1 100 ? -2.439 -2.495 8.801 1.00 96.50 100 LEU A O 1
ATOM 814 N N . LEU A 1 101 ? -4.406 -1.490 9.238 1.00 96.94 101 LEU A N 1
ATOM 815 C CA . LEU A 1 101 ? -5.068 -1.877 7.993 1.00 96.94 101 LEU A CA 1
ATOM 816 C C . LEU A 1 101 ? -4.314 -1.346 6.769 1.00 96.94 101 LEU A C 1
ATOM 818 O O . LEU A 1 101 ? -3.925 -2.120 5.900 1.00 96.94 101 LEU A O 1
ATOM 822 N N . LYS A 1 102 ? -3.985 -0.050 6.749 1.00 96.25 102 LYS A N 1
ATOM 823 C CA . LYS A 1 102 ? -3.237 0.574 5.645 1.00 96.25 102 LYS A CA 1
ATOM 824 C C . LYS A 1 102 ? -1.842 -0.009 5.430 1.00 96.25 102 LYS A C 1
ATOM 826 O O . LYS A 1 102 ? -1.276 0.155 4.359 1.00 96.25 102 LYS A O 1
ATOM 831 N N . LEU A 1 103 ? -1.240 -0.645 6.430 1.00 96.31 103 LEU A N 1
ATOM 832 C CA . LEU A 1 103 ? 0.100 -1.217 6.288 1.00 96.31 103 LEU A CA 1
ATOM 833 C C . LEU A 1 103 ? 0.075 -2.692 5.947 1.00 96.31 103 LEU A C 1
ATOM 835 O O . LEU A 1 103 ? 0.818 -3.129 5.070 1.00 96.31 103 LEU A O 1
ATOM 839 N N . TYR A 1 104 ? -0.753 -3.451 6.651 1.00 96.38 104 TYR A N 1
ATOM 840 C CA . TYR A 1 104 ? -0.641 -4.901 6.699 1.00 96.38 104 TYR A CA 1
ATOM 841 C C . TYR A 1 104 ? -1.803 -5.614 6.011 1.00 96.38 104 TYR A C 1
ATOM 843 O O . TYR A 1 104 ? -1.694 -6.810 5.760 1.00 96.38 104 TYR A O 1
ATOM 851 N N . PHE A 1 105 ? -2.866 -4.903 5.632 1.00 95.94 105 PHE A N 1
ATOM 852 C CA . PHE A 1 105 ? -3.963 -5.472 4.860 1.00 95.94 105 PHE A CA 1
ATOM 853 C C . PHE A 1 105 ? -3.857 -5.106 3.368 1.00 95.94 105 PHE A C 1
ATOM 855 O O . PHE A 1 105 ? -3.580 -3.946 3.047 1.00 95.94 105 PHE A O 1
ATOM 862 N N . PRO A 1 106 ? -4.067 -6.048 2.433 1.00 95.69 106 PRO A N 1
ATOM 863 C CA . PRO A 1 106 ? -4.096 -5.737 1.005 1.00 95.69 106 PRO A CA 1
ATOM 864 C C . PRO A 1 106 ? -5.315 -4.893 0.583 1.00 95.69 106 PRO A C 1
ATOM 866 O O . PRO A 1 106 ? -6.474 -5.252 0.807 1.00 95.69 106 PRO A O 1
ATOM 869 N N . HIS A 1 107 ? -5.048 -3.762 -0.065 1.00 95.69 107 HIS A N 1
ATOM 870 C CA . HIS A 1 107 ? -6.043 -2.759 -0.478 1.00 95.69 107 HIS A CA 1
ATOM 871 C C . HIS A 1 107 ? -5.505 -1.914 -1.638 1.00 95.69 107 HIS A C 1
ATOM 873 O O . HIS A 1 107 ? -4.292 -1.855 -1.836 1.00 95.69 107 HIS A O 1
ATOM 879 N N . ARG A 1 108 ? -6.375 -1.282 -2.421 1.00 95.00 108 ARG A N 1
ATOM 880 C CA . ARG A 1 108 ? -6.023 -0.271 -3.430 1.00 95.00 108 ARG A CA 1
ATOM 881 C C . ARG A 1 108 ? -6.478 1.125 -3.005 1.00 95.00 108 ARG A C 1
ATOM 883 O O . ARG A 1 108 ? -5.805 2.094 -3.338 1.00 95.00 108 ARG A O 1
ATOM 890 N N . SER A 1 109 ? -7.538 1.230 -2.202 1.00 95.00 109 SER A N 1
ATOM 891 C CA . SER A 1 109 ? -8.024 2.501 -1.650 1.00 95.00 109 SER A CA 1
ATOM 892 C C . SER A 1 109 ? -8.366 2.394 -0.159 1.00 95.00 109 SER A C 1
ATOM 894 O O . SER A 1 109 ? -8.315 1.317 0.435 1.00 95.00 109 SER A O 1
ATOM 896 N N . ASN A 1 110 ? -8.703 3.523 0.473 1.00 93.19 110 ASN A N 1
ATOM 897 C CA . ASN A 1 110 ? -9.199 3.513 1.854 1.00 93.19 110 ASN A CA 1
ATOM 898 C C . ASN A 1 110 ? -10.612 2.916 1.965 1.00 93.19 110 ASN A C 1
ATOM 900 O O . ASN A 1 110 ? -10.985 2.481 3.052 1.00 93.19 110 ASN A O 1
ATOM 904 N N . ASP A 1 111 ? -11.376 2.885 0.872 1.00 93.38 111 ASP A N 1
ATOM 905 C CA . ASP A 1 111 ? -12.739 2.344 0.863 1.00 93.38 111 ASP A CA 1
ATOM 906 C C . ASP A 1 111 ? -12.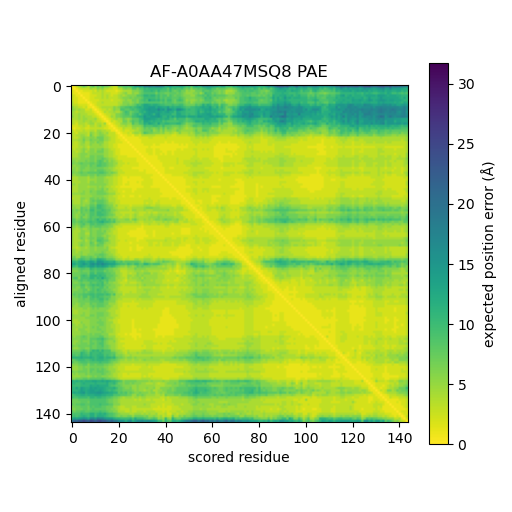732 0.820 1.022 1.00 93.38 111 ASP A C 1
ATOM 908 O O . ASP A 1 111 ? -13.630 0.261 1.638 1.00 93.38 111 ASP A O 1
ATOM 912 N N . ASP A 1 112 ? -11.654 0.155 0.592 1.00 93.31 112 ASP A N 1
ATOM 913 C CA . ASP A 1 112 ? -11.421 -1.278 0.828 1.00 93.31 112 ASP A CA 1
ATOM 914 C C . ASP A 1 112 ? -11.220 -1.642 2.309 1.00 93.31 112 ASP A C 1
ATOM 916 O O . ASP A 1 112 ? -11.145 -2.825 2.653 1.00 93.31 112 ASP A O 1
ATOM 920 N N . LEU A 1 113 ? -11.015 -0.642 3.168 1.00 94.88 113 LEU A N 1
ATOM 921 C CA . LEU A 1 113 ? -10.651 -0.809 4.577 1.00 94.88 113 LEU A CA 1
ATOM 922 C C . LEU A 1 113 ? -11.832 -0.568 5.522 1.00 94.88 113 LEU A C 1
ATOM 924 O O . LEU A 1 113 ? -11.628 -0.422 6.731 1.00 94.88 113 LEU A O 1
ATOM 928 N N . LYS A 1 114 ? -13.037 -0.453 4.962 1.00 93.69 114 LYS A N 1
ATOM 929 C CA . LYS A 1 114 ? -14.306 -0.211 5.648 1.00 93.69 114 LYS A CA 1
ATOM 930 C C . LYS A 1 114 ? -15.415 -0.937 4.889 1.00 93.69 114 LYS A C 1
ATOM 932 O O . LYS A 1 114 ? -15.278 -1.253 3.713 1.00 93.69 114 LYS A O 1
ATOM 937 N N . SER A 1 115 ? -16.533 -1.199 5.549 1.00 91.38 115 SER A N 1
ATOM 938 C CA . SER A 1 115 ? -17.743 -1.698 4.891 1.00 91.38 115 SER A CA 1
ATOM 939 C C . SER A 1 115 ? -18.976 -1.024 5.482 1.00 91.38 115 SER A C 1
ATOM 941 O O . SER A 1 115 ? -18.886 -0.330 6.494 1.00 91.38 115 SER A O 1
ATOM 943 N N . LYS A 1 116 ? -20.148 -1.225 4.868 1.00 90.38 116 LYS A N 1
ATOM 944 C CA . LYS A 1 116 ? -21.413 -0.724 5.432 1.00 90.38 116 LYS A CA 1
ATOM 945 C C . LYS A 1 116 ? -21.687 -1.300 6.829 1.00 90.38 116 LYS A C 1
ATOM 947 O O . LYS A 1 116 ? -22.241 -0.605 7.670 1.00 90.38 116 LYS A O 1
ATOM 952 N N . GLU A 1 117 ? -21.272 -2.542 7.066 1.00 90.62 117 GLU A N 1
ATOM 953 C CA . GLU A 1 117 ? -21.438 -3.260 8.338 1.00 90.62 117 GLU A CA 1
ATOM 954 C C . GLU A 1 117 ? -20.357 -2.891 9.364 1.00 90.62 117 GLU A C 1
ATOM 956 O O . GLU A 1 117 ? -20.629 -2.814 10.559 1.00 90.62 117 GLU A O 1
ATOM 961 N N . CYS A 1 118 ? -19.136 -2.623 8.896 1.00 91.88 118 CYS A N 1
ATOM 962 C CA . CYS A 1 118 ? -17.995 -2.234 9.716 1.00 91.88 118 CYS A CA 1
ATOM 963 C C . CYS A 1 118 ? -17.454 -0.860 9.220 1.00 91.88 118 CYS A C 1
ATOM 965 O O . CYS A 1 118 ? -16.430 -0.818 8.526 1.00 91.88 118 CYS A O 1
ATOM 967 N N . PRO A 1 119 ? -18.139 0.270 9.516 1.00 93.62 119 PRO A N 1
ATOM 968 C CA . PRO A 1 119 ? -17.831 1.599 8.956 1.00 93.62 119 PRO A CA 1
ATOM 969 C C . PRO A 1 119 ? -16.573 2.278 9.521 1.00 93.62 119 PRO A C 1
ATOM 971 O O . PRO A 1 119 ? -16.051 3.229 8.927 1.00 93.62 119 PRO A O 1
ATOM 974 N N . THR A 1 120 ? -16.067 1.837 10.672 1.00 96.69 120 THR A N 1
ATOM 975 C CA . THR A 1 120 ? -14.814 2.349 11.253 1.00 96.69 120 THR A CA 1
ATOM 976 C C . THR A 1 120 ? -13.652 1.399 10.988 1.00 96.69 120 THR A C 1
ATOM 978 O O . THR A 1 120 ? -13.850 0.199 10.791 1.00 96.69 120 THR A O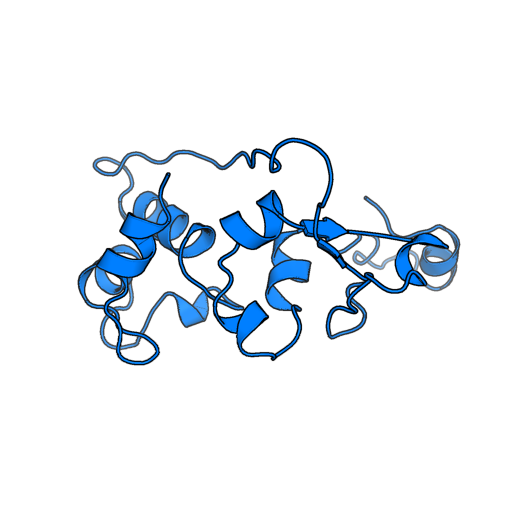 1
ATOM 981 N N . TYR A 1 121 ? -12.419 1.912 11.002 1.00 97.56 121 TYR A N 1
ATOM 982 C CA . TYR A 1 121 ? -11.234 1.061 10.879 1.00 97.56 121 TYR A CA 1
ATOM 983 C C . TYR A 1 121 ? -11.144 0.063 12.035 1.00 97.56 121 TYR A C 1
ATOM 985 O O . TYR A 1 121 ? -10.738 -1.079 11.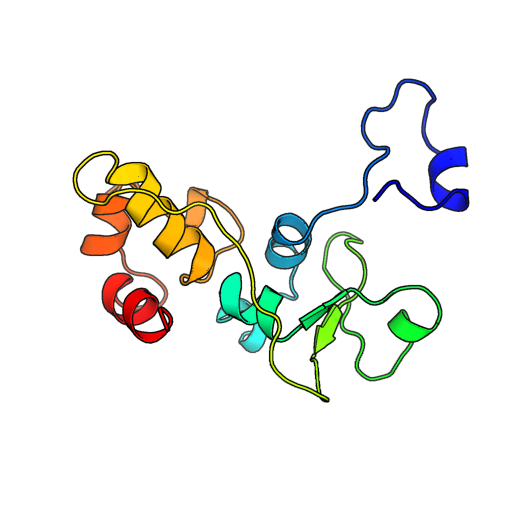833 1.00 97.56 121 TYR A O 1
ATOM 993 N N . GLU A 1 122 ? -11.529 0.470 13.247 1.00 97.12 122 GLU A N 1
ATOM 994 C CA . GLU A 1 122 ? -11.563 -0.444 14.388 1.00 97.12 122 GLU A CA 1
ATOM 995 C C . GLU A 1 122 ? -12.543 -1.601 14.175 1.00 97.12 122 GLU A C 1
ATOM 997 O O . GLU A 1 122 ? -12.185 -2.761 14.394 1.00 97.12 122 GLU A O 1
ATOM 1002 N N . GLN A 1 123 ? -13.772 -1.298 13.751 1.00 96.50 123 GLN A N 1
ATOM 1003 C CA . GLN A 1 123 ? -14.770 -2.326 13.479 1.00 96.50 123 GLN A CA 1
ATOM 1004 C C . GLN A 1 123 ? -14.297 -3.220 12.341 1.00 96.50 123 GLN A C 1
ATOM 1006 O O . GLN A 1 123 ? -14.251 -4.430 12.520 1.00 96.50 123 GLN A O 1
ATOM 1011 N N . PHE A 1 124 ? -13.847 -2.654 11.219 1.00 96.81 124 PHE A N 1
ATOM 1012 C CA . PHE A 1 124 ? -13.397 -3.447 10.076 1.00 96.81 124 PHE A CA 1
ATOM 1013 C C . PHE A 1 124 ? -12.211 -4.346 10.424 1.00 96.81 124 PHE A C 1
ATOM 1015 O O . PHE A 1 124 ? -12.158 -5.494 9.998 1.00 96.81 124 PHE A O 1
ATOM 1022 N N . TYR A 1 125 ? -11.289 -3.882 11.266 1.00 97.00 125 TYR A N 1
ATOM 1023 C CA . TYR A 1 125 ? -10.227 -4.744 11.767 1.00 97.00 125 TYR A CA 1
ATOM 1024 C C . TYR A 1 125 ? -10.777 -5.923 12.588 1.00 97.00 125 TYR A C 1
ATOM 1026 O O . TYR A 1 125 ? -10.274 -7.031 12.445 1.00 97.00 125 TYR A O 1
ATOM 1034 N N . LYS A 1 126 ? -11.802 -5.714 13.425 1.00 95.12 126 LYS A N 1
ATOM 1035 C CA . LYS A 1 126 ? -12.369 -6.754 14.304 1.00 95.12 126 LYS A CA 1
ATOM 1036 C C . LYS A 1 126 ? -13.338 -7.718 13.607 1.00 95.12 126 LYS A C 1
ATOM 1038 O O . LYS A 1 126 ? -13.290 -8.901 13.915 1.00 95.12 126 LYS A O 1
ATOM 1043 N N . CYS A 1 127 ? -14.225 -7.211 12.747 1.00 91.06 127 CYS A N 1
ATOM 1044 C CA . CYS A 1 127 ? -15.332 -7.950 12.117 1.00 91.06 127 CYS A CA 1
ATOM 1045 C C . CYS A 1 127 ? -15.210 -8.098 10.600 1.00 91.06 127 CYS A C 1
ATOM 1047 O O . CYS A 1 127 ? -16.000 -8.815 9.989 1.00 91.06 127 CYS A O 1
ATOM 1049 N N . GLY A 1 128 ? -14.265 -7.401 9.971 1.00 90.62 128 GLY A N 1
ATOM 1050 C CA . GLY A 1 128 ? -14.137 -7.396 8.522 1.00 90.62 128 GLY A CA 1
ATOM 1051 C C . GLY A 1 128 ? -13.670 -8.742 7.983 1.00 90.62 128 GLY A C 1
ATOM 1052 O O . GLY A 1 128 ? -12.876 -9.455 8.603 1.00 90.62 128 GLY A O 1
ATOM 1053 N N . HIS A 1 129 ? -14.137 -9.048 6.778 1.00 90.44 129 HIS A N 1
ATOM 1054 C CA . HIS A 1 129 ? -13.744 -10.222 6.014 1.00 90.44 129 HIS A CA 1
ATOM 1055 C C . HIS A 1 129 ? -13.405 -9.802 4.586 1.00 90.44 129 HIS A C 1
ATOM 1057 O O . HIS A 1 129 ? -14.042 -8.910 4.024 1.00 90.44 129 HIS A O 1
ATOM 1063 N N . LYS A 1 130 ? -12.415 -10.453 3.974 1.00 82.12 130 LYS A N 1
ATOM 1064 C CA . LYS A 1 130 ? -12.102 -10.278 2.549 1.00 82.12 130 LYS A CA 1
ATOM 1065 C C . LYS A 1 130 ? -11.547 -11.569 1.978 1.00 82.12 130 LYS A C 1
ATOM 1067 O O . LYS A 1 130 ? -10.744 -12.242 2.618 1.00 82.12 130 LYS A O 1
ATOM 1072 N N . TRP A 1 131 ? -12.003 -11.922 0.778 1.00 82.06 131 TRP A N 1
ATOM 1073 C CA . TRP A 1 131 ? -11.642 -13.175 0.101 1.00 82.06 131 TRP A CA 1
ATOM 1074 C C . TRP A 1 131 ? -11.880 -14.436 0.950 1.00 82.06 131 TRP A C 1
ATOM 1076 O O . TRP A 1 131 ? -11.142 -15.406 0.829 1.00 82.06 131 TRP A O 1
ATOM 1086 N N . GLY A 1 132 ? -12.890 -14.415 1.827 1.00 83.69 132 GLY A N 1
ATOM 1087 C CA . GLY A 1 132 ? -13.203 -15.533 2.724 1.00 83.69 132 GLY A CA 1
ATOM 1088 C C . GLY A 1 132 ? -12.314 -15.641 3.968 1.00 83.69 132 GLY A C 1
ATOM 1089 O O . GLY A 1 132 ? -12.442 -16.611 4.706 1.00 83.69 132 GLY A O 1
ATOM 1090 N N . TYR A 1 133 ? -11.441 -14.663 4.225 1.00 83.81 133 TYR A N 1
ATOM 1091 C CA . TYR A 1 133 ? -10.579 -14.625 5.407 1.00 83.81 133 TYR A CA 1
ATOM 1092 C C . TYR A 1 133 ? -10.948 -13.462 6.327 1.00 83.81 133 TYR A C 1
ATOM 1094 O O . TYR A 1 133 ? -11.242 -12.357 5.861 1.00 83.81 133 TYR A O 1
ATOM 1102 N N . GLU A 1 134 ? -10.869 -13.697 7.636 1.00 91.44 134 GLU A N 1
ATOM 1103 C CA . GLU A 1 134 ? -10.959 -12.646 8.648 1.00 91.44 134 GLU A CA 1
ATOM 1104 C C . GLU A 1 134 ? -9.793 -11.657 8.516 1.00 91.44 134 GLU A C 1
ATOM 1106 O O . GLU A 1 134 ? -8.629 -12.034 8.336 1.00 91.44 134 GLU A O 1
ATOM 1111 N N . VAL A 1 135 ? -10.094 -10.366 8.651 1.00 93.38 135 VAL A N 1
ATOM 1112 C CA . VAL A 1 135 ? -9.102 -9.291 8.519 1.00 93.38 135 VAL A CA 1
ATOM 1113 C C . VAL A 1 135 ? -8.056 -9.345 9.634 1.00 93.38 135 VAL A C 1
ATOM 1115 O O . VAL A 1 135 ? -6.859 -9.215 9.364 1.00 93.38 135 VAL A O 1
ATOM 1118 N N . ARG A 1 136 ? -8.478 -9.548 10.888 1.00 92.38 136 ARG A N 1
ATOM 1119 C CA . ARG A 1 136 ? -7.583 -9.500 12.052 1.00 92.38 136 ARG A CA 1
ATOM 1120 C C . ARG A 1 136 ? -6.432 -10.512 11.979 1.00 92.38 136 ARG A C 1
ATOM 1122 O O . ARG A 1 136 ? -5.289 -10.062 12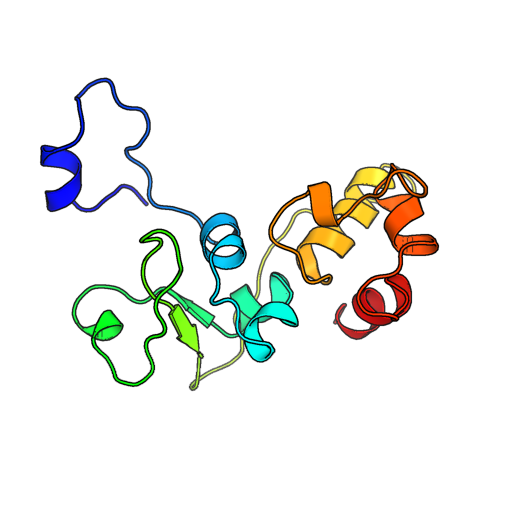.080 1.00 92.38 136 ARG A O 1
ATOM 1129 N N . PRO A 1 137 ? -6.664 -11.822 11.762 1.00 92.19 137 PRO A N 1
ATOM 1130 C CA . PRO A 1 137 ? -5.576 -12.794 11.660 1.00 92.19 137 PRO A CA 1
ATOM 1131 C C . PRO A 1 137 ? -4.582 -12.465 10.540 1.00 92.19 137 PRO A C 1
ATOM 1133 O O . PRO A 1 137 ? -3.373 -12.582 10.734 1.00 92.19 137 PRO A O 1
ATOM 1136 N N . LEU A 1 138 ? -5.073 -11.996 9.385 1.00 89.88 138 LEU A N 1
ATOM 1137 C CA . LEU A 1 138 ? -4.222 -11.601 8.258 1.00 89.88 138 LEU A CA 1
ATOM 1138 C C . LEU A 1 138 ? -3.304 -10.423 8.606 1.00 89.88 138 LEU A C 1
ATOM 1140 O O . LEU A 1 138 ? -2.115 -10.435 8.277 1.00 89.88 138 LEU A O 1
ATOM 1144 N N . VAL A 1 139 ? -3.858 -9.403 9.261 1.00 92.12 139 VAL A N 1
ATOM 1145 C CA . VAL A 1 139 ? -3.117 -8.211 9.687 1.00 92.12 139 VAL A CA 1
ATOM 1146 C C . VAL A 1 139 ? -2.097 -8.566 10.765 1.00 92.12 139 VAL A C 1
ATOM 1148 O O . VAL A 1 139 ? -0.937 -8.159 10.665 1.00 92.12 139 VAL A O 1
ATOM 1151 N N . ASP A 1 140 ? -2.503 -9.342 11.768 1.00 92.25 140 ASP A N 1
ATOM 1152 C CA . ASP A 1 140 ? -1.648 -9.712 12.896 1.00 92.25 140 ASP A CA 1
ATOM 1153 C C . ASP A 1 140 ? -0.477 -10.598 12.452 1.00 92.25 140 ASP A C 1
ATOM 1155 O O . ASP A 1 140 ? 0.651 -10.367 12.884 1.00 92.25 140 ASP A O 1
ATOM 1159 N N . ALA A 1 141 ? -0.691 -11.525 11.511 1.00 89.44 141 ALA A N 1
ATOM 1160 C CA . ALA A 1 141 ? 0.376 -12.364 10.957 1.00 89.44 141 ALA A CA 1
ATOM 1161 C C . ALA A 1 141 ? 1.463 -11.565 10.212 1.00 89.44 141 ALA A C 1
ATOM 1163 O O . ALA A 1 141 ? 2.618 -11.986 10.133 1.00 89.44 141 ALA A O 1
ATOM 1164 N N . LYS A 1 142 ? 1.102 -10.411 9.639 1.00 86.44 142 LYS A N 1
ATOM 1165 C CA . LYS A 1 142 ? 2.016 -9.548 8.872 1.00 86.44 142 LYS A CA 1
ATOM 1166 C C . LYS A 1 142 ? 2.664 -8.449 9.712 1.00 86.44 142 LYS A C 1
ATOM 1168 O O . LYS A 1 142 ? 3.679 -7.880 9.300 1.00 86.44 142 LYS A O 1
ATOM 1173 N N . LYS A 1 143 ? 2.104 -8.146 10.882 1.00 80.69 143 LYS A N 1
ATOM 1174 C CA . LYS A 1 143 ? 2.655 -7.198 11.849 1.00 80.69 143 LYS A CA 1
ATOM 1175 C C . LYS A 1 143 ? 3.878 -7.825 12.538 1.00 80.69 143 LYS A C 1
ATOM 1177 O O . LYS A 1 143 ? 3.770 -8.370 13.630 1.00 80.69 143 LYS A O 1
ATOM 1182 N N . LYS A 1 144 ? 5.029 -7.764 11.867 1.00 61.41 144 LYS A N 1
ATOM 1183 C CA . LYS A 1 144 ? 6.342 -8.079 12.453 1.00 61.41 144 LYS A CA 1
ATOM 1184 C C . LYS A 1 144 ? 6.799 -6.992 13.421 1.00 61.41 144 LYS A C 1
ATOM 1186 O O . LYS A 1 144 ? 6.518 -5.800 13.137 1.00 61.41 144 LYS A O 1
#

pLDDT: mean 91.91, std 5.49, range [61.41, 97.56]

Organism: Merluccius polli (NCBI:txid89951)

InterPro domains:
  IPR051055 PIF1 DNA helicase [PTHR47642] (1-129)

Mean predicted aligned error: 4.8 Å

Foldseek 3Di:
DFDPPVVVVVDDPPDPNRHADDLLLQLLQADPDPVSQADASQNCQFFKDFDDDPRCVDPQWDQGPPRSHTMGGDDDDGTDDDDDDADDCVPCVQVNLLVLCNGQPRDSDVPVQADPVRHTSNSCCVPNDDPRDRNVVSSVVRPD

Solvent-accessible surface area (backbone atoms only — not comparable to full-atom values): 8439 Å² total; per-residue (Å²): 104,65,50,57,72,79,62,49,72,78,47,60,95,88,50,83,83,50,57,48,82,54,70,68,59,39,56,42,25,47,50,94,45,76,74,51,58,69,40,16,50,49,57,46,60,22,41,37,42,80,40,58,77,75,53,42,74,36,94,68,35,42,68,30,43,94,81,62,47,25,34,30,72,66,87,72,83,78,72,49,85,82,87,72,91,84,57,48,63,86,84,37,39,53,59,27,34,38,52,47,44,66,30,35,36,54,60,63,52,76,68,72,52,38,41,96,91,23,72,41,31,49,44,15,41,76,74,30,68,56,98,92,37,58,37,44,65,54,28,55,75,58,64,122

Secondary structure (DSSP, 8-state):
-BPPHHHHTTS-TT-STTBPP-HHHHHHT--SSHHHHT--HHHHHHHEEEE-GGGGGSTTEEEPSTT--EEEE--SSSPPP-------TTT-HHHHHHHHHHHHS--SSSGGG--SSS-SHHHHHHH-EETTEEHHHHHHHH--

Nearest PDB structures (foldseek):
  7feb-assembly1_E  TM=5.578E-01  e=2.312E+00  Salmonella enterica subsp. enterica serovar Typhimurium str. LT2